Protein AF-A0A4Q3T690-F1 (afdb_monomer_lite)

Sequence (33 aa):
MSVERRLAGRHVLITGASSGIGEHLARLAARHG

pLDDT: mean 91.01, std 11.97, range [54.22, 98.56]

Structure (mmCIF, N/CA/C/O backbone):
data_AF-A0A4Q3T690-F1
#
_entry.id   AF-A0A4Q3T690-F1
#
loop_
_atom_site.group_PDB
_atom_site.id
_atom_site.type_symbol
_atom_site.label_atom_id
_atom_site.label_alt_id
_atom_site.label_comp_id
_atom_site.label_asym_id
_atom_site.label_entity_id
_atom_site.label_seq_id
_atom_site.pdbx_PDB_ins_code
_atom_site.Cartn_x
_atom_site.Cartn_y
_atom_site.Cartn_z
_atom_site.occupancy
_atom_site.B_iso_or_equiv
_atom_site.auth_seq_id
_atom_site.auth_comp_id
_atom_site.auth_asym_id
_atom_site.auth_atom_id
_atom_site.pdbx_PDB_model_num
ATOM 1 N N . MET A 1 1 ? -25.069 -1.715 -1.895 1.00 54.22 1 MET A N 1
ATOM 2 C CA . MET A 1 1 ? -24.031 -1.314 -0.918 1.00 54.22 1 MET A CA 1
ATOM 3 C C . MET A 1 1 ? -23.093 -0.350 -1.619 1.00 54.22 1 MET A C 1
ATOM 5 O O . MET A 1 1 ? -22.564 -0.733 -2.656 1.00 54.22 1 MET A O 1
ATOM 9 N N . SER A 1 2 ? -22.925 0.882 -1.133 1.00 60.00 2 SER A N 1
ATOM 10 C CA . SER A 1 2 ? -21.902 1.772 -1.693 1.00 60.00 2 SER A CA 1
ATOM 11 C C . SER A 1 2 ? -20.519 1.213 -1.342 1.00 60.00 2 SER A C 1
ATOM 13 O O . SER A 1 2 ? -20.278 0.759 -0.224 1.00 60.00 2 SER A O 1
ATOM 15 N N . VAL A 1 3 ? -19.614 1.186 -2.321 1.00 64.56 3 VAL A N 1
ATOM 16 C CA . VAL A 1 3 ? -18.242 0.647 -2.181 1.00 64.56 3 VAL A CA 1
ATOM 17 C C . VAL A 1 3 ? -17.384 1.518 -1.247 1.00 64.56 3 VAL A C 1
ATOM 19 O O . VAL A 1 3 ? -16.299 1.130 -0.825 1.00 64.56 3 VAL A O 1
ATOM 22 N N . GLU A 1 4 ? -17.905 2.686 -0.878 1.00 67.12 4 GLU A N 1
ATOM 23 C CA . GLU A 1 4 ? -17.192 3.809 -0.284 1.00 67.12 4 GLU A CA 1
ATOM 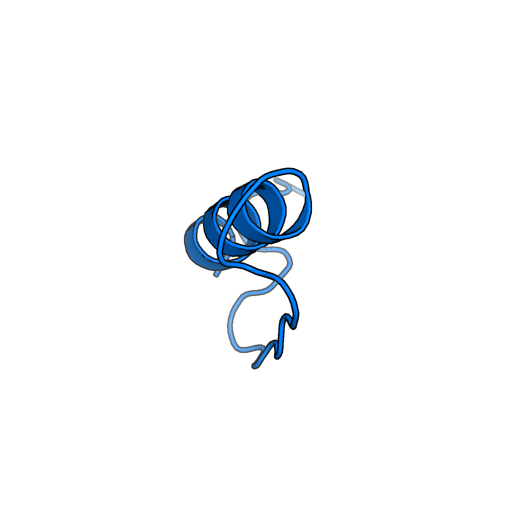24 C C . GLU A 1 4 ? -16.518 3.510 1.056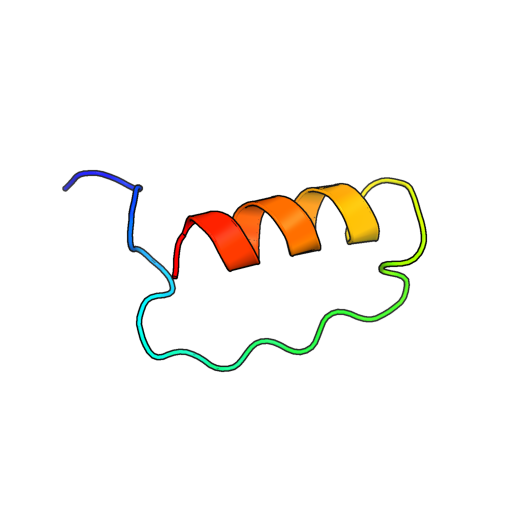 1.00 67.12 4 GLU A C 1
ATOM 26 O O . GLU A 1 4 ? -15.566 4.206 1.384 1.00 6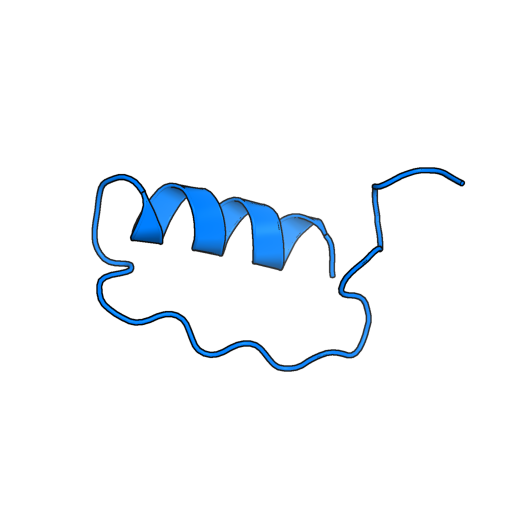7.12 4 GLU A O 1
ATOM 31 N N . ARG A 1 5 ? -16.939 2.477 1.800 1.00 81.88 5 ARG A N 1
ATOM 32 C CA . ARG A 1 5 ? -16.384 2.150 3.130 1.00 81.88 5 ARG A CA 1
ATOM 33 C C . ARG A 1 5 ? -16.035 0.679 3.339 1.00 81.88 5 ARG A C 1
ATOM 35 O O . ARG A 1 5 ? -16.193 0.145 4.435 1.00 81.88 5 ARG A O 1
ATOM 42 N N . ARG A 1 6 ? -15.598 -0.015 2.287 1.00 86.69 6 ARG A N 1
ATOM 43 C CA . ARG A 1 6 ? -15.344 -1.466 2.362 1.00 86.69 6 ARG A CA 1
ATOM 44 C C . ARG A 1 6 ? -14.230 -1.853 3.344 1.00 86.69 6 ARG A C 1
ATOM 46 O O . ARG A 1 6 ? -14.202 -3.000 3.785 1.00 86.6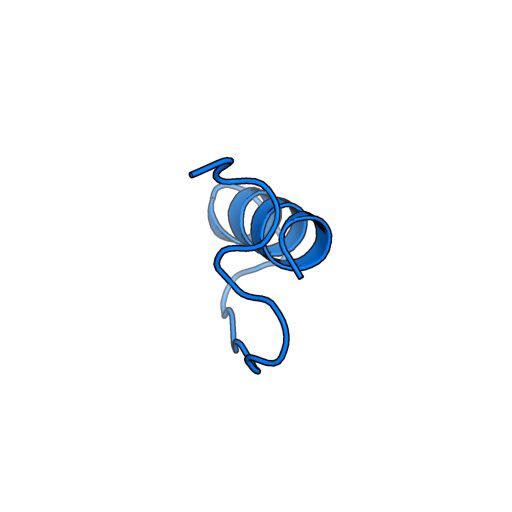9 6 ARG A O 1
ATOM 53 N N . LEU A 1 7 ? -13.322 -0.936 3.661 1.00 93.31 7 LEU A N 1
ATOM 54 C CA . LEU A 1 7 ? -12.162 -1.201 4.507 1.00 93.31 7 LEU A CA 1
ATOM 55 C C . LEU A 1 7 ? -12.289 -0.574 5.911 1.00 93.31 7 LEU A C 1
ATOM 57 O O . LEU A 1 7 ? -11.418 -0.799 6.744 1.00 93.31 7 LEU A O 1
ATOM 61 N N . ALA A 1 8 ? -13.408 0.096 6.220 1.00 93.50 8 ALA A N 1
ATOM 62 C CA . ALA A 1 8 ? -13.584 0.821 7.476 1.00 93.50 8 ALA A CA 1
ATOM 63 C C . ALA A 1 8 ? -13.255 -0.032 8.714 1.00 93.50 8 ALA A C 1
ATOM 65 O O . ALA A 1 8 ? -13.831 -1.104 8.933 1.00 93.50 8 ALA A O 1
ATOM 66 N N . GLY A 1 9 ? -12.327 0.473 9.531 1.00 94.69 9 GLY A N 1
ATOM 67 C CA . GLY A 1 9 ? -11.875 -0.186 10.760 1.00 94.69 9 GLY A CA 1
ATOM 68 C C . GLY A 1 9 ? -10.895 -1.341 10.531 1.00 94.69 9 GLY A C 1
ATOM 69 O O . GLY A 1 9 ? -10.639 -2.116 11.452 1.00 94.69 9 GLY A O 1
ATOM 70 N N . ARG A 1 10 ? -10.353 -1.496 9.318 1.00 95.12 10 ARG A N 1
ATOM 71 C CA . ARG A 1 10 ? -9.306 -2.476 9.007 1.00 95.12 10 ARG A CA 1
ATOM 72 C C . ARG A 1 10 ? -7.936 -1.810 9.017 1.00 95.12 10 ARG A C 1
ATOM 74 O O . ARG A 1 10 ? -7.779 -0.666 8.614 1.00 95.12 10 ARG A O 1
ATOM 81 N N . HIS A 1 11 ? -6.921 -2.562 9.432 1.00 96.00 11 HIS A N 1
ATOM 82 C CA . HIS A 1 11 ? -5.524 -2.164 9.269 1.00 96.00 11 HIS A CA 1
ATOM 83 C C . HIS A 1 11 ? -4.936 -2.898 8.063 1.00 96.00 11 HIS A C 1
ATOM 85 O O . HIS A 1 11 ? -5.048 -4.121 7.967 1.00 96.00 11 HIS A O 1
ATOM 91 N N . VAL A 1 12 ? -4.320 -2.152 7.146 1.00 95.62 12 VAL A N 1
ATOM 92 C CA . VAL A 1 12 ? -3.769 -2.682 5.893 1.00 95.62 12 VAL A CA 1
ATOM 93 C C . VAL A 1 12 ? -2.299 -2.284 5.786 1.00 95.62 12 VAL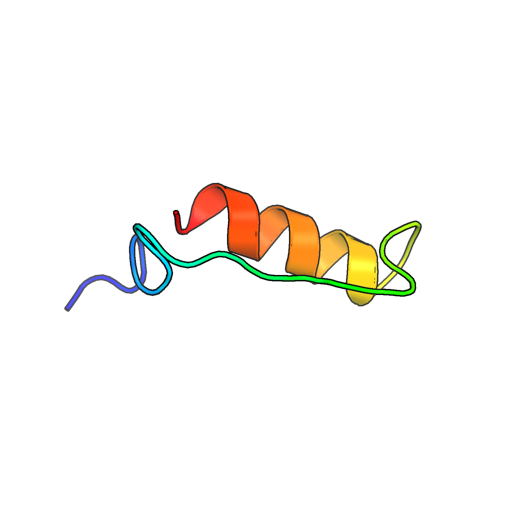 A C 1
ATOM 95 O O . VAL A 1 12 ? -1.968 -1.106 5.893 1.00 95.62 12 VAL A O 1
ATOM 98 N N . LEU A 1 13 ? -1.420 -3.263 5.553 1.00 97.88 13 LEU A N 1
ATOM 99 C CA . LEU A 1 13 ? -0.005 -3.038 5.250 1.00 97.88 13 LEU A CA 1
ATOM 100 C C . LEU A 1 13 ? 0.219 -3.195 3.744 1.00 97.88 13 LEU A C 1
ATOM 102 O O . LEU A 1 13 ? -0.072 -4.249 3.182 1.00 97.88 13 LEU A O 1
ATOM 106 N N . ILE A 1 14 ? 0.750 -2.155 3.101 1.00 97.88 14 ILE A N 1
ATOM 107 C CA . ILE A 1 14 ? 1.049 -2.144 1.664 1.00 97.88 14 ILE A CA 1
ATOM 108 C C . ILE A 1 14 ? 2.544 -1.878 1.491 1.00 97.88 14 ILE A C 1
ATOM 110 O O . ILE A 1 14 ? 3.040 -0.817 1.866 1.00 97.88 14 ILE A O 1
ATOM 114 N N . THR A 1 15 ? 3.269 -2.842 0.926 1.00 98.12 15 THR A N 1
ATOM 115 C CA . THR A 1 15 ? 4.688 -2.696 0.571 1.00 98.12 15 THR A CA 1
ATOM 116 C C . THR A 1 15 ? 4.831 -2.124 -0.841 1.00 98.12 15 THR A C 1
ATOM 118 O O . THR A 1 15 ? 3.893 -2.165 -1.635 1.00 98.12 15 THR A O 1
ATOM 121 N N . GLY A 1 16 ? 5.989 -1.531 -1.159 1.00 98.38 16 GLY A N 1
ATOM 122 C CA . GLY A 1 16 ? 6.210 -0.922 -2.479 1.00 98.38 16 GLY A CA 1
ATOM 123 C C . GLY A 1 16 ? 5.261 0.244 -2.797 1.00 98.38 16 GLY A C 1
ATOM 124 O O . GLY A 1 16 ? 4.981 0.512 -3.959 1.00 98.38 16 GLY A O 1
ATOM 125 N N . ALA A 1 17 ? 4.741 0.933 -1.777 1.00 98.50 17 ALA A N 1
ATOM 126 C CA . ALA A 1 17 ? 3.738 1.991 -1.927 1.00 98.50 17 ALA A CA 1
ATOM 127 C C . ALA A 1 17 ? 4.308 3.362 -2.340 1.00 98.50 17 ALA A C 1
ATOM 129 O O . ALA A 1 17 ? 3.588 4.358 -2.322 1.00 98.50 17 ALA A O 1
ATOM 130 N N . SER A 1 18 ? 5.595 3.432 -2.682 1.00 98.25 18 SER A N 1
ATOM 131 C CA . SER A 1 18 ? 6.263 4.682 -3.052 1.00 98.25 18 SER A CA 1
ATOM 132 C C . SER A 1 18 ? 5.936 5.159 -4.470 1.00 98.25 18 SER A C 1
ATOM 134 O O . SER A 1 18 ? 6.154 6.333 -4.753 1.00 98.25 18 SER A O 1
ATOM 136 N N . SER A 1 19 ? 5.439 4.285 -5.357 1.00 98.12 19 SER A N 1
ATOM 137 C CA . SER A 1 19 ? 5.002 4.657 -6.711 1.00 98.12 19 SER A CA 1
ATOM 138 C C . SER A 1 19 ? 4.065 3.616 -7.348 1.00 98.12 19 SER A C 1
ATOM 140 O O . SER A 1 19 ? 3.819 2.534 -6.802 1.00 98.12 19 SER A O 1
ATOM 142 N N . GLY A 1 20 ? 3.518 3.948 -8.522 1.00 98.38 20 GLY A N 1
ATOM 143 C CA . GLY A 1 20 ? 2.782 3.019 -9.382 1.00 98.38 20 GLY A CA 1
ATOM 144 C C . GLY A 1 20 ? 1.540 2.417 -8.720 1.00 98.38 20 GLY A C 1
ATOM 145 O O . GLY A 1 20 ? 0.724 3.115 -8.117 1.00 98.38 20 GLY A O 1
ATOM 146 N N . ILE A 1 21 ? 1.382 1.097 -8.850 1.00 98.38 21 ILE A N 1
ATOM 147 C CA . ILE A 1 21 ? 0.200 0.377 -8.349 1.00 98.38 21 ILE A CA 1
ATOM 148 C C . ILE A 1 21 ? 0.119 0.445 -6.821 1.00 98.38 21 ILE A C 1
ATOM 150 O O . ILE A 1 21 ? -0.968 0.644 -6.278 1.00 98.38 21 ILE A O 1
ATOM 154 N N . GLY A 1 22 ? 1.257 0.317 -6.133 1.00 98.38 22 GLY A N 1
ATOM 155 C CA . GLY A 1 22 ? 1.307 0.368 -4.674 1.00 98.38 22 GLY A CA 1
ATOM 156 C C . GLY A 1 22 ? 0.830 1.717 -4.138 1.00 98.38 22 GLY A C 1
ATOM 157 O O . GLY A 1 22 ? 0.001 1.764 -3.231 1.00 98.38 22 GLY A O 1
ATOM 158 N N . GLU A 1 23 ? 1.285 2.813 -4.750 1.00 98.56 23 GLU A N 1
ATOM 159 C CA . GLU A 1 23 ? 0.851 4.167 -4.391 1.00 98.56 23 GLU A CA 1
ATOM 160 C C . GLU A 1 23 ? -0.652 4.366 -4.643 1.00 98.56 23 GLU A C 1
ATOM 162 O O . GLU A 1 23 ? -1.387 4.826 -3.763 1.00 98.56 23 GLU A O 1
ATOM 167 N N . HIS A 1 24 ? -1.134 4.001 -5.836 1.00 98.25 24 HIS A N 1
ATOM 168 C CA . HIS A 1 24 ? -2.545 4.158 -6.188 1.00 98.25 24 HIS A CA 1
ATOM 169 C C . HIS A 1 24 ? -3.459 3.381 -5.228 1.00 98.25 24 HIS A C 1
ATOM 171 O O . HIS A 1 24 ? -4.464 3.921 -4.751 1.00 98.25 24 HIS A O 1
ATOM 177 N N . LEU A 1 25 ? -3.083 2.141 -4.895 1.00 96.88 25 LEU A N 1
ATOM 178 C CA . LEU A 1 25 ? -3.811 1.306 -3.947 1.00 96.88 25 LEU A CA 1
ATOM 179 C C . LEU A 1 25 ? -3.790 1.895 -2.535 1.00 96.88 25 LEU A C 1
ATOM 181 O O . LEU A 1 25 ? -4.837 1.934 -1.897 1.00 96.88 25 LEU A O 1
ATOM 185 N N . ALA A 1 26 ? -2.648 2.401 -2.059 1.00 97.75 26 ALA A N 1
ATOM 186 C CA . ALA A 1 26 ? -2.562 3.040 -0.746 1.00 97.75 26 ALA A CA 1
ATOM 187 C C . ALA A 1 26 ? -3.505 4.248 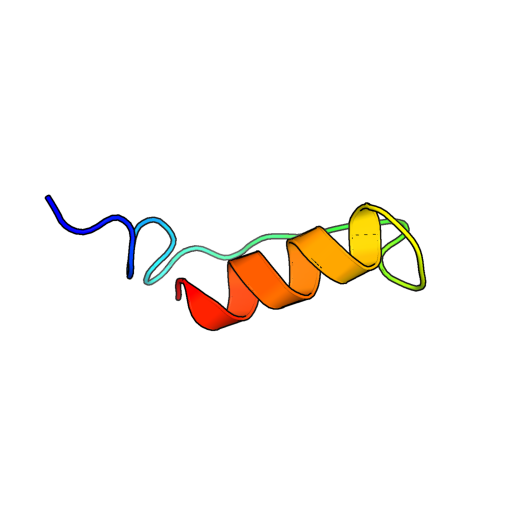-0.636 1.00 97.75 26 ALA A C 1
ATOM 189 O O . ALA A 1 26 ? -4.227 4.393 0.352 1.00 97.75 26 ALA A O 1
ATOM 190 N N . ARG A 1 27 ? -3.584 5.071 -1.690 1.00 96.81 27 ARG A N 1
ATOM 191 C CA . ARG A 1 27 ? -4.517 6.206 -1.750 1.00 96.81 27 ARG A CA 1
ATOM 192 C C . ARG A 1 27 ? -5.977 5.757 -1.776 1.00 96.81 27 ARG A C 1
ATOM 194 O O . ARG A 1 27 ? -6.810 6.394 -1.139 1.00 96.81 27 ARG A O 1
ATOM 201 N N . LEU A 1 28 ? -6.305 4.705 -2.527 1.00 95.50 28 LEU A N 1
ATOM 202 C CA . LEU A 1 28 ? -7.654 4.129 -2.540 1.00 95.50 28 LEU A CA 1
ATOM 203 C C . LEU A 1 28 ? -8.035 3.575 -1.166 1.00 95.50 28 LEU A C 1
ATOM 205 O O . LEU A 1 28 ? -9.111 3.892 -0.669 1.00 95.50 28 LEU A O 1
ATOM 209 N N . ALA A 1 29 ? -7.151 2.792 -0.548 1.00 94.69 29 ALA A N 1
ATOM 210 C CA . ALA A 1 29 ? -7.380 2.192 0.758 1.00 94.69 29 ALA A CA 1
ATOM 211 C C . ALA A 1 29 ? -7.660 3.266 1.817 1.00 94.69 29 ALA A C 1
ATOM 213 O O . ALA A 1 29 ? -8.681 3.195 2.489 1.00 94.69 29 ALA A O 1
ATOM 214 N N . ALA A 1 30 ? -6.846 4.326 1.869 1.00 94.12 30 ALA A N 1
ATOM 215 C CA . ALA A 1 30 ? -7.055 5.440 2.795 1.00 94.12 30 ALA A CA 1
ATOM 216 C C . ALA A 1 30 ? -8.392 6.178 2.577 1.00 94.12 30 ALA A C 1
ATOM 218 O O . ALA A 1 30 ? -9.014 6.618 3.540 1.00 94.12 30 ALA A O 1
ATOM 219 N N . ARG A 1 31 ? -8.861 6.311 1.326 1.00 94.06 31 ARG A N 1
ATOM 220 C CA . ARG A 1 31 ? -10.171 6.926 1.030 1.00 94.06 31 ARG A CA 1
ATOM 221 C C . ARG A 1 31 ? -11.352 6.047 1.431 1.00 94.06 31 ARG A C 1
ATOM 223 O O . ARG A 1 31 ? -12.420 6.582 1.712 1.00 94.06 31 ARG A O 1
ATOM 230 N N . HIS A 1 32 ? -11.174 4.729 1.419 1.00 93.12 32 HIS A N 1
ATOM 231 C CA . HIS A 1 32 ? -12.243 3.758 1.665 1.00 93.12 32 HIS A CA 1
ATOM 232 C C . HIS A 1 32 ? -12.304 3.220 3.100 1.00 93.12 32 HIS A C 1
ATOM 234 O O . HIS A 1 32 ? -13.089 2.301 3.374 1.00 93.12 32 HIS A O 1
ATOM 240 N N . GLY A 1 33 ? -11.565 3.885 3.994 1.00 78.56 33 GLY A N 1
ATOM 241 C CA . GLY A 1 33 ? -11.629 3.735 5.449 1.00 78.56 33 GLY A CA 1
ATOM 242 C C . GLY A 1 33 ? -10.882 2.533 5.974 1.00 78.56 33 GLY A C 1
ATOM 243 O O . GLY A 1 33 ? -10.719 1.584 5.201 1.00 78.56 33 GLY A O 1
#

Radius of gyration: 10.04 Å; chains: 1; bounding box: 30×10×20 Å

Foldseek 3Di:
DPQQAVQPPHDDDFPPCPDDPSVVVVVSNVRND

Secondary structure (DSSP, 8-state):
--GGGTTTT-----SSTTSHHHHHHHHHHHHT-